Protein AF-A0A955SHE7-F1 (afdb_monomer)

Radius of gyration: 19.87 Å; Cα contacts (8 Å, |Δi|>4): 274; chains: 1; bounding box: 57×32×53 Å

Secondary structure (DSSP, 8-state):
-EEETTEE-TT-PPPTTS-----S---TT--EEE-----EEEEEP-GGGTTEEEEEETTEEEEEE-TT--S-TT--GGG-EE-GGG-EEEEE--SSSTT-EEEEEEEEPTT--STTPPP-EEEEEEETT-TTEEE--EE-S-TT-TTEE--TTT--------

Foldseek 3Di:
DKAKPNHDQPQDDDDPLDDRDDDDDDDPPIDIDDDDQFDWAWEADDDVLHQWTFIGGRPWTKAFFCVVNPDDPPADQQQKAWEPVQKDDQDDDCLPHPRFGKIKTFIDGRPQPDPPRDRDDITIIGTPPRVRGPGGIHHYPDSPDPRYDYDSVPPPPPPDDD

Mean predicted aligned error: 5.83 Å

Sequence (162 aa):
SLIINGEESPSGQAKSGSIHRLERTWRDGDRIRLQLAMKPRWVKGRQSQAGRVALMMGPRVFGVDRTGSELDPDLDLRLVTIDPESLEGPFEDNSLREGGVAFTVEAWKPGEFYPMAKKGLTLRFVEYPNPEVEMVYFKIPNPEDDGLVEDELAVVEKMTDL

Structure (mmCIF, N/CA/C/O backbone):
data_AF-A0A955SHE7-F1
#
_entry.id   AF-A0A955SHE7-F1
#
loop_
_atom_site.group_PDB
_atom_site.id
_atom_site.type_symbol
_atom_site.label_atom_id
_atom_site.label_alt_id
_atom_site.label_comp_id
_atom_site.label_asym_id
_atom_site.label_entity_id
_atom_site.label_seq_id
_atom_site.pdbx_PDB_ins_code
_atom_site.Cartn_x
_atom_site.Cartn_y
_atom_site.Cartn_z
_atom_site.occupancy
_atom_site.B_iso_or_equiv
_atom_site.auth_seq_id
_atom_site.auth_comp_id
_atom_site.auth_asym_id
_atom_site.auth_atom_id
_atom_site.pdbx_PDB_model_num
ATOM 1 N N . SER A 1 1 ? -10.355 8.591 15.458 1.00 83.50 1 SER A N 1
ATOM 2 C CA . SER A 1 1 ? -11.050 9.028 16.683 1.00 83.50 1 SER A CA 1
ATOM 3 C C . SER A 1 1 ? -12.364 8.274 16.828 1.00 83.50 1 SER A C 1
ATOM 5 O O . SER A 1 1 ? -12.865 7.714 15.852 1.00 83.50 1 SER A O 1
ATOM 7 N N . LEU A 1 2 ? -12.891 8.229 18.051 1.00 88.75 2 LEU A N 1
ATOM 8 C CA . LEU A 1 2 ? -14.176 7.627 18.398 1.00 88.75 2 LEU A CA 1
ATOM 9 C C . LEU A 1 2 ? -15.011 8.697 19.101 1.00 88.75 2 LEU A C 1
ATOM 11 O O . LEU A 1 2 ? -14.585 9.229 20.122 1.00 88.75 2 LEU A O 1
ATOM 15 N N . ILE A 1 3 ? -16.165 9.021 18.526 1.00 90.69 3 ILE A N 1
ATOM 16 C CA . ILE A 1 3 ? -17.048 10.095 18.986 1.00 90.69 3 ILE A CA 1
ATOM 17 C C . ILE A 1 3 ? -18.418 9.487 19.286 1.00 90.69 3 ILE A C 1
ATOM 19 O O . ILE A 1 3 ? -18.964 8.758 18.453 1.00 90.69 3 ILE A O 1
ATOM 23 N N . ILE A 1 4 ? -18.984 9.799 20.449 1.00 92.38 4 ILE A N 1
ATOM 24 C CA . ILE A 1 4 ? -20.299 9.338 20.898 1.00 92.38 4 ILE A CA 1
ATOM 25 C C . ILE A 1 4 ? -21.173 10.569 21.096 1.00 92.38 4 ILE A C 1
ATOM 27 O O . ILE A 1 4 ? -20.834 11.454 21.872 1.00 92.38 4 ILE A O 1
ATOM 31 N N . ASN A 1 5 ? -22.287 10.653 20.371 1.00 93.38 5 ASN A N 1
ATOM 32 C CA . ASN A 1 5 ? -23.233 11.774 20.463 1.00 93.38 5 ASN A CA 1
ATOM 33 C C . ASN A 1 5 ? -22.599 13.172 20.283 1.00 93.38 5 ASN A C 1
ATOM 35 O O . ASN A 1 5 ? -23.130 14.160 20.773 1.00 93.38 5 ASN A O 1
ATOM 39 N N . GLY A 1 6 ? -21.488 13.261 19.543 1.00 91.50 6 GLY A N 1
ATOM 40 C CA . GLY A 1 6 ? -20.767 14.515 19.288 1.00 91.50 6 GLY A CA 1
ATOM 41 C C . GLY A 1 6 ? -19.594 14.789 20.232 1.00 91.50 6 GLY A C 1
ATOM 42 O O . GLY A 1 6 ? -18.809 15.687 19.945 1.00 91.50 6 GLY A O 1
ATOM 43 N N . GLU A 1 7 ? -19.424 13.990 21.283 1.00 89.50 7 GLU A N 1
ATOM 44 C CA . GLU A 1 7 ? -18.339 14.124 22.257 1.00 89.50 7 GLU A CA 1
ATOM 45 C C . GLU A 1 7 ? -17.280 13.038 22.053 1.00 89.50 7 GLU A C 1
ATOM 47 O O . GLU A 1 7 ? -17.586 11.924 21.616 1.00 89.50 7 GLU A O 1
ATOM 52 N N . GLU A 1 8 ? -16.016 13.348 22.343 1.00 86.19 8 GLU A N 1
ATOM 53 C CA . GLU A 1 8 ? -14.965 12.330 22.324 1.00 86.19 8 GLU A CA 1
ATOM 54 C C . GLU A 1 8 ? -15.263 11.222 23.336 1.00 86.19 8 GLU A C 1
ATOM 56 O O . GLU A 1 8 ? -15.797 11.463 24.419 1.00 86.19 8 GLU A O 1
ATOM 61 N N . SER A 1 9 ? -14.931 9.982 22.971 1.00 80.88 9 SER A N 1
ATOM 62 C CA . SER A 1 9 ? -15.229 8.845 23.832 1.00 80.88 9 SER A CA 1
ATOM 63 C C . SER A 1 9 ? -14.517 8.954 25.186 1.00 80.88 9 SER A C 1
ATOM 65 O O . SER A 1 9 ? -13.288 9.045 25.218 1.00 80.88 9 SER A O 1
ATOM 67 N N . PRO A 1 10 ? -15.239 8.813 26.313 1.00 73.56 10 PRO A N 1
ATOM 68 C CA . PRO A 1 10 ? -14.632 8.828 27.644 1.00 73.56 10 PRO A CA 1
ATOM 69 C C . PRO A 1 10 ? -13.784 7.576 27.921 1.00 73.56 10 PRO A C 1
ATOM 71 O O . PRO A 1 10 ? -12.979 7.561 28.845 1.00 73.56 10 PRO A O 1
ATOM 74 N N . SER A 1 11 ? -13.926 6.526 27.105 1.00 74.44 11 SER A N 1
ATOM 75 C CA . SER A 1 11 ? -13.165 5.271 27.196 1.00 74.44 11 SER A CA 1
ATOM 76 C C . SER A 1 11 ? -11.700 5.379 26.733 1.00 74.44 11 SER A C 1
ATOM 78 O O . SER A 1 11 ? -11.046 4.354 26.568 1.00 74.44 11 SER A O 1
ATOM 80 N N . GLY A 1 12 ? -11.209 6.581 26.416 1.00 73.69 12 GLY A N 1
ATOM 81 C CA . GLY A 1 12 ? -9.869 6.796 25.868 1.00 73.69 12 GLY A CA 1
ATOM 82 C C . GLY A 1 12 ? -9.716 6.413 24.390 1.00 73.69 12 GLY A C 1
ATOM 83 O O . GLY A 1 12 ? -10.688 6.122 23.684 1.00 73.69 12 GLY A O 1
ATOM 84 N N . GLN A 1 13 ? -8.467 6.446 23.916 1.00 77.69 13 GLN A N 1
ATOM 85 C CA . GLN A 1 13 ? -8.099 6.178 22.526 1.00 77.69 13 GLN A CA 1
ATOM 86 C C . GLN A 1 13 ? -8.049 4.671 22.238 1.00 77.69 13 GLN A C 1
ATOM 88 O O . GLN A 1 13 ? -7.425 3.908 22.971 1.00 77.69 13 GLN A O 1
ATOM 93 N N . ALA A 1 14 ? -8.670 4.250 21.134 1.00 82.56 14 ALA A N 1
ATOM 94 C CA . ALA A 1 14 ? -8.625 2.862 20.685 1.00 82.56 14 ALA A CA 1
ATOM 95 C C . ALA A 1 14 ? -7.196 2.434 20.303 1.00 82.56 14 ALA A C 1
ATOM 97 O O . ALA A 1 14 ? -6.502 3.155 19.578 1.00 82.56 14 ALA A O 1
ATOM 98 N N . LYS A 1 15 ? -6.781 1.243 20.754 1.00 82.50 15 LYS A N 1
ATOM 99 C CA . LYS A 1 15 ? -5.506 0.610 20.380 1.00 82.50 15 LYS A CA 1
ATOM 100 C C . LYS A 1 15 ? -5.682 -0.194 19.085 1.00 82.50 15 LYS A C 1
ATOM 102 O O . LYS A 1 15 ? -6.631 -0.972 18.962 1.00 82.50 15 LYS A O 1
ATOM 107 N N . SER A 1 16 ? -4.762 -0.026 18.132 1.00 80.38 16 SER A N 1
ATOM 108 C CA . SER A 1 16 ? -4.735 -0.828 16.897 1.00 80.38 16 SER A CA 1
ATOM 109 C C . SER A 1 16 ? -4.601 -2.325 17.205 1.00 80.38 16 SER A C 1
ATOM 111 O O . SER A 1 16 ? -3.961 -2.692 18.189 1.00 80.38 16 SER A O 1
ATOM 113 N N . GLY A 1 17 ? -5.217 -3.181 16.387 1.00 80.81 17 GLY A N 1
ATOM 114 C CA . GLY A 1 17 ? -5.189 -4.639 16.570 1.00 80.81 17 GLY A CA 1
ATOM 115 C C . GLY A 1 17 ? -6.011 -5.164 17.755 1.00 80.81 17 GLY A C 1
ATOM 116 O O . GLY A 1 17 ? -5.880 -6.327 18.116 1.00 80.81 17 GLY A O 1
ATOM 117 N N . SER A 1 18 ? -6.858 -4.333 18.374 1.00 84.31 18 SER A N 1
ATOM 118 C CA . SER A 1 18 ? -7.666 -4.721 19.536 1.00 84.31 18 SER A CA 1
ATOM 119 C C . SER A 1 18 ? -9.153 -4.429 19.344 1.00 84.31 18 SER A C 1
ATOM 121 O O . SER A 1 18 ? -9.548 -3.601 18.521 1.00 84.31 18 SER A O 1
ATOM 123 N N . ILE A 1 19 ? -9.989 -5.098 20.140 1.00 86.81 19 ILE A N 1
ATOM 124 C CA . ILE A 1 19 ? -11.414 -4.779 20.236 1.00 86.81 19 ILE A CA 1
ATOM 125 C C . ILE A 1 19 ? -11.587 -3.673 21.276 1.00 86.81 19 ILE A C 1
ATOM 127 O O . ILE A 1 19 ? -11.406 -3.892 22.473 1.00 86.81 19 ILE A O 1
ATOM 131 N N . HIS A 1 20 ? -11.983 -2.487 20.819 1.00 87.31 20 HIS A N 1
ATOM 132 C CA . HIS A 1 20 ? -12.277 -1.366 21.706 1.00 87.31 20 HIS A CA 1
ATOM 133 C C . HIS A 1 20 ? -13.707 -1.466 22.252 1.00 87.31 20 HIS A C 1
ATOM 135 O O . HIS A 1 20 ? -14.677 -1.324 21.504 1.00 87.31 20 HIS A O 1
ATOM 141 N N . ARG A 1 21 ? -13.851 -1.716 23.558 1.00 88.81 21 ARG A N 1
ATOM 142 C CA . ARG A 1 21 ? -15.156 -1.910 24.207 1.00 88.81 21 ARG A CA 1
ATOM 143 C C . ARG A 1 21 ? -15.722 -0.592 24.737 1.00 88.81 21 ARG A C 1
ATOM 145 O O . ARG A 1 21 ? -15.039 0.162 25.422 1.00 88.81 21 ARG A O 1
ATOM 152 N N . LEU A 1 22 ? -17.005 -0.352 24.468 1.00 89.62 22 LEU A N 1
ATOM 153 C CA . LEU A 1 22 ? -17.777 0.748 25.049 1.00 89.62 22 LEU A CA 1
ATOM 154 C C . LEU A 1 22 ? -18.772 0.209 26.079 1.00 89.62 22 LEU A C 1
ATOM 156 O O . LEU A 1 22 ? -19.789 -0.381 25.715 1.00 89.62 22 LEU A O 1
ATOM 160 N N . GLU A 1 23 ? -18.491 0.428 27.362 1.00 89.44 23 GLU A N 1
ATOM 161 C CA . GLU A 1 23 ? -19.373 0.037 28.465 1.00 89.44 23 GLU A CA 1
ATOM 162 C C . GLU A 1 23 ? -20.219 1.232 28.916 1.00 89.44 23 GLU A C 1
ATOM 164 O O . GLU A 1 23 ? -19.752 2.126 29.616 1.00 89.44 23 GLU A O 1
ATOM 169 N N . ARG A 1 24 ? -21.476 1.273 28.464 1.00 89.88 24 ARG A N 1
ATOM 170 C CA . ARG A 1 24 ? -22.452 2.313 28.816 1.00 89.88 24 ARG A CA 1
ATOM 171 C C . ARG A 1 24 ? -23.880 1.815 28.623 1.00 89.88 24 ARG A C 1
ATOM 173 O O . ARG A 1 24 ? -24.114 0.846 27.904 1.00 89.88 24 ARG A O 1
ATOM 180 N N . THR A 1 25 ? -24.840 2.520 29.215 1.00 94.00 25 THR A N 1
ATOM 181 C CA . THR A 1 25 ? -26.265 2.313 28.928 1.00 94.00 25 THR A CA 1
ATOM 182 C C . THR A 1 25 ? -26.627 2.999 27.617 1.00 94.00 25 THR A C 1
ATOM 184 O O . THR A 1 25 ? -26.555 4.225 27.521 1.00 94.00 25 THR A O 1
ATOM 187 N N . TRP A 1 26 ? -27.029 2.209 26.626 1.00 94.56 26 TRP A N 1
ATOM 188 C CA . TRP A 1 26 ? -27.480 2.703 25.329 1.00 94.56 26 TRP A CA 1
ATOM 189 C C . TRP A 1 26 ? -28.922 3.195 25.398 1.00 94.56 26 TRP A C 1
ATOM 191 O O . TRP A 1 26 ? -29.766 2.596 26.067 1.00 94.56 26 TRP A O 1
ATOM 201 N N . ARG A 1 27 ? -29.196 4.297 24.706 1.00 96.38 27 ARG A N 1
ATOM 202 C CA . ARG A 1 27 ? -30.525 4.889 24.561 1.00 96.38 27 ARG A CA 1
ATOM 203 C C . ARG A 1 27 ? -30.880 5.005 23.089 1.00 96.38 27 ARG A C 1
ATOM 205 O O . ARG A 1 27 ? -29.999 5.069 22.232 1.00 96.38 27 ARG A O 1
ATOM 212 N N . ASP A 1 28 ? -32.179 5.056 22.816 1.00 97.25 28 ASP A N 1
ATOM 213 C CA . ASP A 1 28 ? -32.653 5.359 21.471 1.00 97.25 28 ASP A CA 1
ATOM 214 C C . ASP A 1 28 ? -32.070 6.699 20.990 1.00 97.25 28 ASP A C 1
ATOM 216 O O . ASP A 1 28 ? -31.955 7.656 21.760 1.00 97.25 28 ASP A O 1
ATOM 220 N N . GLY A 1 29 ? -31.640 6.733 19.731 1.00 96.12 29 GLY A N 1
ATOM 221 C CA . GLY A 1 29 ? -30.980 7.892 19.130 1.00 96.12 29 GLY A CA 1
ATOM 222 C C . GLY A 1 29 ? -29.480 8.054 19.416 1.00 96.12 29 GLY A C 1
ATOM 223 O O . GLY A 1 29 ? -28.873 8.946 18.819 1.00 96.12 29 GLY A O 1
ATOM 224 N N . ASP A 1 30 ? -28.855 7.212 20.251 1.00 95.62 30 ASP A N 1
ATOM 225 C CA . ASP A 1 30 ? -27.397 7.234 20.429 1.00 95.62 30 ASP A CA 1
ATOM 226 C C . ASP A 1 30 ? -26.665 6.987 19.093 1.00 95.62 30 ASP A C 1
ATOM 228 O O . ASP A 1 30 ? -27.016 6.095 18.317 1.00 95.62 30 ASP A O 1
ATOM 232 N N . ARG A 1 31 ? -25.605 7.760 18.826 1.00 95.19 31 ARG A N 1
ATOM 233 C CA . ARG A 1 31 ? -24.790 7.657 17.606 1.00 95.19 31 ARG A CA 1
ATOM 234 C C . ARG A 1 31 ? -23.312 7.527 17.923 1.00 95.19 31 ARG A C 1
ATOM 236 O O . ARG A 1 31 ? -22.758 8.299 18.701 1.00 95.19 31 ARG A O 1
ATOM 243 N N . ILE A 1 32 ? -22.664 6.607 17.216 1.00 92.88 32 ILE A N 1
ATOM 244 C CA . ILE A 1 32 ? -21.212 6.454 17.203 1.00 92.88 32 ILE A CA 1
ATOM 245 C C . ILE A 1 32 ? -20.686 6.953 15.861 1.00 92.88 32 ILE A C 1
ATOM 247 O O . ILE A 1 32 ? -21.194 6.571 14.806 1.00 92.88 32 ILE A O 1
ATOM 251 N N . ARG A 1 33 ? -19.637 7.772 15.892 1.00 92.38 33 ARG A N 1
ATOM 252 C CA . ARG A 1 33 ? -18.834 8.106 14.718 1.00 92.38 33 ARG A CA 1
ATOM 253 C C . ARG A 1 33 ? -17.414 7.595 14.919 1.00 92.38 33 ARG A C 1
ATOM 255 O O . ARG A 1 33 ? -16.729 7.977 15.866 1.00 92.38 33 ARG A O 1
ATOM 262 N N . LEU A 1 34 ? -16.985 6.749 13.990 1.00 90.69 34 LEU A N 1
ATOM 263 C CA . LEU A 1 34 ? -15.619 6.258 13.881 1.00 90.69 34 LEU A CA 1
ATOM 264 C C . LEU A 1 34 ? -14.902 7.028 12.780 1.00 90.69 34 LEU A C 1
ATOM 266 O O . LEU A 1 34 ? -15.413 7.151 11.669 1.00 90.69 34 LEU A O 1
ATOM 270 N N . GLN A 1 35 ? -13.707 7.517 13.082 1.00 88.00 35 GLN A N 1
ATOM 271 C CA . GLN A 1 35 ? -12.804 8.076 12.087 1.00 88.00 35 GLN A CA 1
ATOM 272 C C . GLN A 1 35 ? -11.512 7.268 12.097 1.00 88.00 35 GLN A C 1
ATOM 274 O O . GLN A 1 35 ? -10.715 7.358 13.035 1.00 88.00 35 GLN A O 1
ATOM 279 N N . LEU A 1 36 ? -11.330 6.464 11.055 1.00 88.25 36 LEU A N 1
ATOM 280 C CA . LEU A 1 36 ? -10.156 5.627 10.843 1.00 88.25 36 LEU A CA 1
ATOM 281 C C . LEU A 1 36 ? -9.301 6.273 9.753 1.00 88.25 36 LEU A C 1
ATOM 283 O O . LEU A 1 36 ? -9.788 6.529 8.652 1.00 88.25 36 LEU A O 1
ATOM 287 N N . ALA A 1 37 ? -8.044 6.582 10.068 1.00 87.38 37 ALA A N 1
ATOM 288 C CA . ALA A 1 37 ? -7.133 7.169 9.096 1.00 87.38 37 ALA A CA 1
ATOM 289 C C . ALA A 1 37 ? -6.682 6.091 8.100 1.00 87.38 37 ALA A C 1
ATOM 291 O O . ALA A 1 37 ? -5.871 5.234 8.436 1.00 87.38 37 ALA A O 1
ATOM 292 N N . MET A 1 38 ? -7.195 6.145 6.872 1.00 91.38 38 MET A N 1
ATOM 293 C CA . MET A 1 38 ? -6.837 5.212 5.800 1.00 91.38 38 MET A CA 1
ATOM 294 C C . MET A 1 38 ? -5.699 5.790 4.956 1.00 91.38 38 MET A C 1
ATOM 296 O O . MET A 1 38 ? -5.902 6.155 3.804 1.00 91.38 38 MET A O 1
ATOM 300 N N . LYS A 1 39 ? -4.512 5.940 5.549 1.00 94.31 39 LYS A N 1
ATOM 301 C CA . LYS A 1 39 ? -3.325 6.419 4.822 1.00 94.31 39 LYS A CA 1
ATOM 302 C C . LYS A 1 39 ? -2.699 5.285 3.994 1.00 94.31 39 LYS A C 1
ATOM 304 O O . LYS A 1 39 ? -2.795 4.127 4.421 1.00 94.31 39 LYS A O 1
ATOM 309 N N . PRO A 1 40 ? -2.067 5.588 2.845 1.00 97.44 40 PRO A N 1
ATOM 310 C CA . PRO A 1 40 ? -1.229 4.617 2.158 1.00 97.44 40 PRO A CA 1
ATOM 311 C C . PRO A 1 40 ? -0.046 4.224 3.052 1.00 97.44 40 PRO A C 1
ATOM 313 O O . PRO A 1 40 ? 0.503 5.063 3.767 1.00 97.44 40 PRO A O 1
ATOM 316 N N . ARG A 1 41 ? 0.315 2.941 3.043 1.00 96.94 41 ARG A N 1
ATOM 317 C CA . ARG A 1 41 ? 1.430 2.375 3.806 1.00 96.94 41 ARG A CA 1
ATOM 318 C C . ARG A 1 41 ? 2.053 1.196 3.069 1.00 96.94 41 ARG A C 1
ATOM 320 O O . ARG A 1 41 ? 1.340 0.429 2.419 1.00 96.94 41 ARG A O 1
ATOM 327 N N . TRP A 1 42 ? 3.364 1.050 3.214 1.00 97.94 42 TRP A N 1
ATOM 328 C CA . TRP A 1 42 ? 4.124 -0.090 2.714 1.00 97.94 42 TRP A CA 1
ATOM 329 C C . TRP A 1 42 ? 4.158 -1.187 3.772 1.00 97.94 42 TRP A C 1
ATOM 331 O O . TRP A 1 42 ? 4.753 -1.009 4.832 1.00 97.94 42 TRP A O 1
ATOM 341 N N . VAL A 1 43 ? 3.502 -2.310 3.497 1.00 97.06 43 VAL A N 1
ATOM 342 C CA . VAL A 1 43 ? 3.418 -3.450 4.416 1.00 97.06 43 VAL A CA 1
ATOM 343 C C . VAL A 1 43 ? 4.476 -4.482 4.049 1.00 97.06 43 VAL A C 1
ATOM 345 O O . VAL A 1 43 ? 4.542 -4.918 2.896 1.00 97.06 43 VAL A O 1
ATOM 348 N N . LYS A 1 44 ? 5.293 -4.889 5.023 1.00 96.75 44 LYS A N 1
ATOM 349 C CA . LYS A 1 44 ? 6.347 -5.891 4.839 1.00 96.75 44 LYS A CA 1
ATOM 350 C C . LYS A 1 44 ? 5.760 -7.248 4.453 1.00 96.75 44 LYS A C 1
ATOM 352 O O . LYS A 1 44 ? 4.855 -7.778 5.095 1.00 96.75 44 LYS A O 1
ATOM 357 N N . GLY A 1 45 ? 6.322 -7.838 3.405 1.00 95.12 45 GLY A N 1
ATOM 358 C CA . GLY A 1 45 ? 6.056 -9.208 3.002 1.00 95.12 45 GLY A CA 1
ATOM 359 C C . GLY A 1 45 ? 6.679 -10.205 3.977 1.00 95.12 45 GLY A C 1
ATOM 360 O O . GLY A 1 45 ? 7.748 -9.981 4.544 1.00 95.12 45 GLY A O 1
ATOM 361 N N . ARG A 1 46 ? 6.008 -11.344 4.162 1.00 90.38 46 ARG A N 1
ATOM 362 C CA . ARG A 1 46 ? 6.431 -12.407 5.083 1.00 90.38 46 ARG A CA 1
ATOM 363 C C . ARG A 1 46 ? 6.706 -13.710 4.348 1.00 90.38 46 ARG A C 1
ATOM 365 O O . ARG A 1 46 ? 6.210 -13.929 3.246 1.00 90.38 46 ARG A O 1
ATOM 372 N N . GLN A 1 47 ? 7.457 -14.601 4.997 1.00 91.38 47 GLN A N 1
ATOM 373 C CA . GLN A 1 47 ? 7.786 -15.939 4.489 1.00 91.38 47 GLN A CA 1
ATOM 374 C C . GLN A 1 47 ? 8.334 -15.882 3.052 1.00 91.38 47 GLN A C 1
ATOM 376 O O . GLN A 1 47 ? 9.394 -15.305 2.830 1.00 91.38 47 GLN A O 1
ATOM 381 N N . SER A 1 48 ? 7.607 -16.417 2.066 1.00 92.94 48 SER A N 1
ATOM 382 C CA . SER A 1 48 ? 8.004 -16.395 0.653 1.00 92.94 48 SER A CA 1
ATOM 383 C C . SER A 1 48 ? 8.091 -14.987 0.047 1.00 92.94 48 SER A C 1
ATOM 385 O O . SER A 1 48 ? 8.632 -14.839 -1.045 1.00 92.94 48 SER A O 1
ATOM 387 N N . GLN A 1 49 ? 7.571 -13.964 0.734 1.00 95.06 49 GLN A N 1
ATOM 388 C CA . GLN A 1 49 ? 7.657 -12.550 0.358 1.00 95.06 49 GLN A CA 1
ATOM 389 C C . GLN A 1 49 ? 8.615 -11.745 1.251 1.00 95.06 49 GLN A C 1
ATOM 391 O O . GLN A 1 49 ? 8.597 -10.517 1.204 1.00 95.06 49 GLN A O 1
ATOM 396 N N . ALA A 1 50 ? 9.444 -12.398 2.074 1.00 93.00 50 ALA A N 1
ATOM 397 C CA . ALA A 1 50 ? 10.445 -11.698 2.878 1.00 93.00 50 ALA A CA 1
ATOM 398 C C . ALA A 1 50 ? 11.362 -10.829 1.992 1.00 93.00 50 ALA A C 1
ATOM 400 O O . ALA A 1 50 ? 11.788 -11.249 0.914 1.00 93.00 50 ALA A O 1
ATOM 401 N N . GLY A 1 51 ? 11.644 -9.604 2.445 1.00 93.38 51 GLY A N 1
ATOM 402 C CA . GLY A 1 51 ? 12.417 -8.613 1.686 1.00 93.38 51 GLY A CA 1
ATOM 403 C C . GLY A 1 51 ? 11.627 -7.863 0.603 1.00 93.38 51 GLY A C 1
ATOM 404 O O . GLY A 1 51 ? 12.219 -7.145 -0.204 1.00 93.38 51 GLY A O 1
ATOM 405 N N . ARG A 1 52 ? 10.301 -8.039 0.555 1.00 97.44 52 ARG A N 1
ATOM 406 C CA . ARG A 1 52 ? 9.389 -7.323 -0.345 1.00 97.44 52 ARG A CA 1
ATOM 407 C C . ARG A 1 52 ? 8.349 -6.539 0.441 1.00 97.44 52 ARG A C 1
ATOM 409 O O . ARG A 1 52 ? 8.155 -6.791 1.626 1.00 97.44 52 ARG A O 1
ATOM 416 N N . VAL A 1 53 ? 7.640 -5.641 -0.232 1.00 98.00 53 VAL A N 1
ATOM 417 C CA . VAL A 1 53 ? 6.530 -4.870 0.345 1.00 98.00 53 VAL A CA 1
ATOM 418 C C . VAL A 1 53 ? 5.316 -4.855 -0.573 1.00 98.00 53 VAL A C 1
ATOM 420 O O . VAL A 1 53 ? 5.460 -4.978 -1.789 1.00 98.00 53 VAL A O 1
ATOM 423 N N . ALA A 1 54 ? 4.137 -4.683 0.017 1.00 98.12 54 ALA A N 1
ATOM 424 C CA . ALA A 1 54 ? 2.886 -4.401 -0.681 1.00 98.12 54 ALA A CA 1
ATOM 425 C C . ALA A 1 54 ? 2.361 -3.014 -0.289 1.00 98.12 54 ALA A C 1
ATOM 427 O O . ALA A 1 54 ? 2.494 -2.599 0.864 1.00 98.12 54 ALA A O 1
ATOM 428 N N . LEU A 1 55 ? 1.738 -2.307 -1.233 1.00 98.50 55 LEU A N 1
ATOM 429 C CA . LEU A 1 55 ? 1.056 -1.046 -0.949 1.00 98.50 55 LEU A CA 1
ATOM 430 C C . LEU A 1 55 ? -0.352 -1.325 -0.419 1.00 98.50 55 LEU A C 1
ATOM 432 O O . LEU A 1 55 ? -1.121 -2.064 -1.040 1.00 98.50 55 LEU A O 1
ATOM 436 N N . MET A 1 56 ? -0.713 -0.695 0.697 1.00 97.81 56 MET A N 1
ATOM 437 C CA . MET A 1 56 ? -2.061 -0.767 1.257 1.00 97.81 56 MET A CA 1
ATOM 438 C C . MET A 1 56 ? -2.597 0.601 1.668 1.00 97.81 56 MET A C 1
ATOM 440 O O . MET A 1 56 ? -1.865 1.420 2.210 1.00 97.81 56 MET A O 1
ATOM 444 N N . MET A 1 57 ? -3.903 0.823 1.512 1.00 96.38 57 MET A N 1
ATOM 445 C CA . MET A 1 57 ? -4.615 1.999 2.026 1.00 96.38 57 MET A CA 1
ATOM 446 C C . MET A 1 57 ? -5.861 1.540 2.784 1.00 96.38 57 MET A C 1
ATOM 448 O O . MET A 1 57 ? -6.831 1.059 2.197 1.00 96.38 57 MET A O 1
ATOM 452 N N . GLY A 1 58 ? -5.827 1.634 4.116 1.00 92.38 58 GLY A N 1
ATOM 453 C CA . GLY A 1 58 ? -6.803 0.924 4.946 1.00 92.38 58 GLY A CA 1
ATOM 454 C C . GLY A 1 58 ? -6.730 -0.594 4.702 1.00 92.38 58 GLY A C 1
ATOM 455 O O . GLY A 1 58 ? -5.618 -1.126 4.730 1.00 92.38 58 GLY A O 1
ATOM 456 N N . PRO A 1 59 ? -7.855 -1.289 4.445 1.00 92.19 59 PRO A N 1
ATOM 457 C CA . PRO A 1 59 ? -7.871 -2.721 4.128 1.00 92.19 59 PRO A CA 1
ATOM 458 C C . PRO A 1 59 ? -7.608 -3.027 2.644 1.00 92.19 59 PRO A C 1
ATOM 460 O O . PRO A 1 59 ? -7.600 -4.188 2.245 1.00 92.19 59 PRO A O 1
ATOM 463 N N . ARG A 1 60 ? -7.457 -2.000 1.803 1.00 95.44 60 ARG A N 1
ATOM 464 C CA . ARG A 1 60 ? -7.307 -2.169 0.357 1.00 95.44 60 ARG A CA 1
ATOM 465 C C . ARG A 1 60 ? -5.852 -2.452 0.023 1.00 95.44 60 ARG A C 1
ATOM 467 O O . ARG A 1 60 ? -4.980 -1.702 0.455 1.00 95.44 60 ARG A O 1
ATOM 474 N N . VAL A 1 61 ? -5.627 -3.500 -0.759 1.00 97.50 61 VAL A N 1
ATOM 475 C CA . VAL A 1 61 ? -4.324 -3.875 -1.319 1.00 97.50 61 VAL A CA 1
ATOM 476 C C . VAL A 1 61 ? -4.231 -3.335 -2.738 1.00 97.50 61 VAL A C 1
ATOM 478 O O . VAL A 1 61 ? -5.234 -3.303 -3.451 1.00 97.50 61 VAL A O 1
ATOM 481 N N . PHE A 1 62 ? -3.037 -2.917 -3.144 1.00 98.50 62 PHE A N 1
ATOM 482 C CA . PHE A 1 62 ? -2.775 -2.444 -4.495 1.00 98.50 62 PHE A CA 1
ATOM 483 C C . PHE A 1 62 ? -1.712 -3.302 -5.168 1.00 98.50 62 PHE A C 1
ATOM 485 O O . PHE A 1 62 ? -0.803 -3.811 -4.511 1.00 98.50 62 PHE A O 1
ATOM 492 N N . GLY A 1 63 ? -1.816 -3.436 -6.485 1.00 98.25 63 GLY A N 1
ATOM 493 C CA . GLY A 1 63 ? -0.829 -4.126 -7.303 1.00 98.25 63 GLY A CA 1
ATOM 494 C C . GLY A 1 63 ? -0.649 -3.451 -8.653 1.00 98.25 63 GLY A C 1
ATOM 495 O O . GLY A 1 63 ? -1.411 -2.559 -9.018 1.00 98.25 63 GLY A O 1
ATOM 496 N N . VAL A 1 64 ? 0.397 -3.849 -9.365 1.00 98.00 64 VAL A 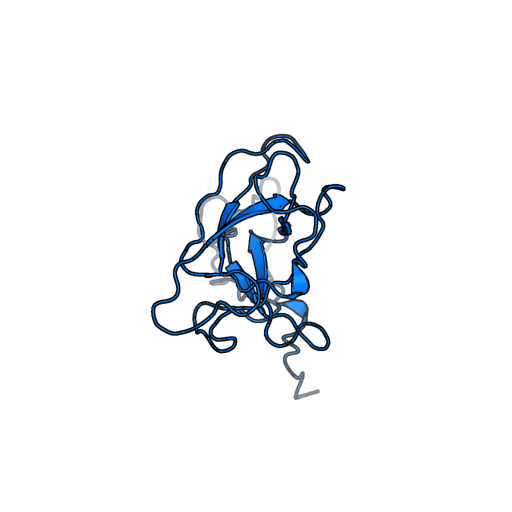N 1
ATOM 497 C CA . VAL A 1 64 ? 0.765 -3.255 -10.646 1.00 98.00 64 VAL A CA 1
ATOM 498 C C . VAL A 1 64 ? -0.092 -3.825 -11.762 1.00 98.00 64 VAL A C 1
ATOM 500 O O . VAL A 1 64 ? -0.158 -5.040 -11.939 1.00 98.00 64 VAL A O 1
ATOM 503 N N . ASP A 1 65 ? -0.696 -2.905 -12.503 1.00 92.50 65 ASP A N 1
ATOM 504 C CA . ASP A 1 65 ? -1.397 -3.110 -13.767 1.00 92.50 65 ASP A CA 1
ATOM 505 C C . ASP A 1 65 ? -0.550 -2.475 -14.881 1.00 92.50 65 ASP A C 1
ATOM 507 O O . ASP A 1 65 ? -0.111 -1.323 -14.760 1.00 92.50 65 ASP A O 1
ATOM 511 N N . ARG A 1 66 ? -0.288 -3.229 -15.954 1.00 92.94 66 ARG A N 1
ATOM 512 C CA . ARG A 1 66 ? 0.486 -2.759 -17.115 1.00 92.94 66 ARG A CA 1
ATOM 513 C C . ARG A 1 66 ? -0.364 -2.207 -18.248 1.00 92.94 66 ARG A C 1
ATOM 515 O O . ARG A 1 66 ? 0.202 -1.718 -19.229 1.00 92.94 66 ARG A O 1
ATOM 522 N N . THR A 1 67 ? -1.685 -2.261 -18.143 1.00 87.81 67 THR A N 1
ATOM 523 C CA . THR A 1 67 ? -2.612 -1.765 -19.160 1.00 87.81 67 THR A CA 1
ATOM 524 C C . THR A 1 67 ? -2.320 -0.300 -19.461 1.00 87.81 67 THR A C 1
ATOM 526 O O . THR A 1 67 ? -2.404 0.569 -18.594 1.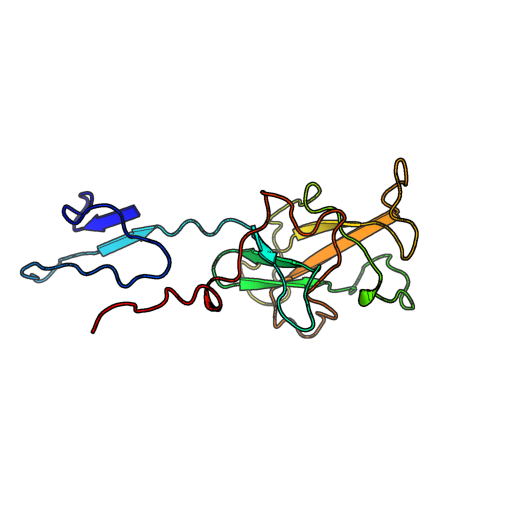00 87.81 67 THR A O 1
ATOM 529 N N . GLY A 1 68 ? -1.940 -0.024 -20.710 1.00 83.62 68 GLY A N 1
ATOM 530 C CA . GLY A 1 68 ? -1.578 1.322 -21.164 1.00 83.62 68 GLY A CA 1
ATOM 531 C C . GLY A 1 68 ? -0.248 1.86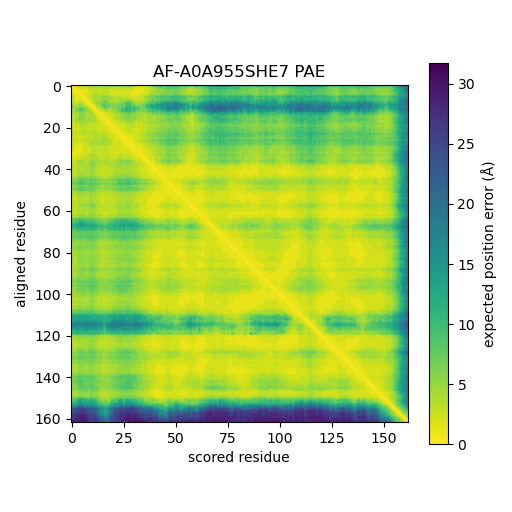0 -20.621 1.00 8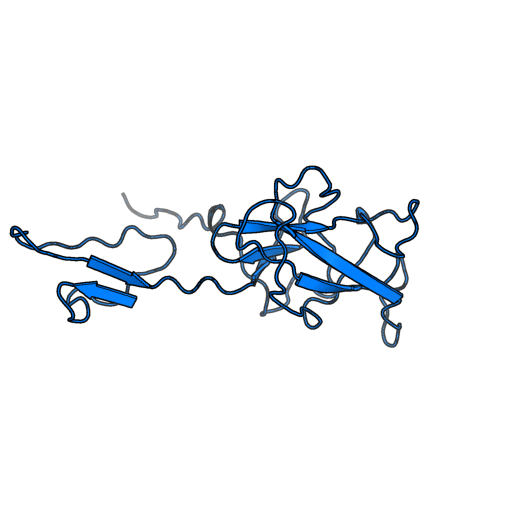3.62 68 GLY A C 1
ATOM 532 O O . GLY A 1 68 ? 0.033 3.040 -20.809 1.00 83.62 68 GLY A O 1
ATOM 533 N N . SER A 1 69 ? 0.565 1.034 -19.957 1.00 87.94 69 SER A N 1
ATOM 534 C CA . SER A 1 69 ? 1.911 1.410 -19.515 1.00 87.94 69 SER A CA 1
ATOM 535 C C . SER A 1 69 ? 2.937 1.302 -20.650 1.00 87.94 69 SER A C 1
ATOM 537 O O . SER A 1 69 ? 2.777 0.513 -21.578 1.00 87.94 69 SER A O 1
ATOM 539 N N . GLU A 1 70 ? 4.029 2.061 -20.543 1.00 90.06 70 GLU A N 1
ATOM 540 C CA . GLU A 1 70 ? 5.204 1.945 -21.425 1.00 90.06 70 GLU A CA 1
ATOM 541 C C . GLU A 1 70 ? 6.200 0.870 -20.943 1.00 90.06 70 GLU A C 1
ATOM 543 O O . GLU A 1 70 ? 7.339 0.808 -21.408 1.00 90.06 70 GLU A O 1
ATOM 548 N N . LEU A 1 71 ? 5.808 0.044 -19.966 1.00 93.12 71 LEU A N 1
ATOM 549 C CA . LEU A 1 71 ? 6.667 -1.017 -19.455 1.00 93.12 71 LEU A CA 1
ATOM 550 C C . LEU A 1 71 ? 6.871 -2.084 -20.533 1.00 93.12 71 LEU A C 1
ATOM 552 O O . LE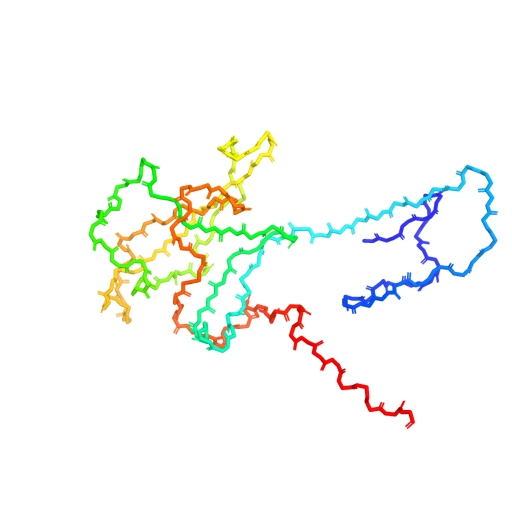U A 1 71 ? 5.933 -2.483 -21.217 1.00 93.12 71 LEU A O 1
ATOM 556 N N . ASP A 1 72 ? 8.105 -2.576 -20.634 1.00 93.12 72 ASP A N 1
ATOM 557 C CA . ASP A 1 72 ? 8.428 -3.730 -21.470 1.00 93.12 72 ASP A CA 1
ATOM 558 C C . ASP A 1 72 ? 7.535 -4.927 -21.070 1.00 93.12 72 ASP A C 1
ATOM 560 O O . ASP A 1 72 ? 7.542 -5.307 -19.890 1.00 93.12 72 ASP A O 1
ATOM 564 N N . PRO A 1 73 ? 6.759 -5.518 -22.001 1.00 91.50 73 PRO A N 1
ATOM 565 C CA . PRO A 1 73 ? 5.917 -6.679 -21.716 1.00 91.50 73 PRO A CA 1
ATOM 566 C C . PRO A 1 73 ? 6.696 -7.877 -21.159 1.00 91.50 73 PRO A C 1
ATOM 568 O O . PRO A 1 73 ? 6.167 -8.616 -20.329 1.00 91.50 73 PRO A O 1
ATOM 571 N N . ASP A 1 74 ? 7.961 -8.037 -21.560 1.00 93.75 74 ASP A N 1
ATOM 572 C CA . ASP A 1 74 ? 8.820 -9.149 -21.138 1.00 93.75 74 ASP A CA 1
ATOM 573 C C . ASP A 1 74 ? 9.553 -8.870 -19.813 1.00 93.75 74 ASP A C 1
ATOM 575 O O . ASP A 1 74 ? 10.274 -9.727 -19.289 1.00 93.75 74 ASP A O 1
ATOM 579 N N . LEU A 1 75 ? 9.376 -7.680 -19.225 1.00 95.50 75 LEU A N 1
ATOM 580 C CA . LEU A 1 75 ? 9.967 -7.346 -17.934 1.00 95.50 75 LEU A CA 1
ATOM 581 C C . LEU A 1 75 ? 9.443 -8.304 -16.852 1.00 95.50 75 LEU A C 1
ATOM 583 O O . LEU A 1 75 ? 8.244 -8.412 -16.604 1.00 95.50 75 LEU A O 1
ATOM 587 N N . ASP A 1 76 ? 10.339 -8.954 -16.119 1.00 95.94 76 ASP A N 1
ATOM 588 C CA . ASP A 1 76 ? 9.946 -9.742 -14.952 1.00 95.94 76 ASP A CA 1
ATOM 589 C C . ASP A 1 76 ? 9.741 -8.815 -13.740 1.00 95.94 76 ASP A C 1
ATOM 591 O O . ASP A 1 76 ? 10.705 -8.425 -13.068 1.00 95.94 76 ASP A O 1
ATOM 595 N N . LEU A 1 77 ? 8.480 -8.475 -13.433 1.00 96.56 77 LEU A N 1
ATOM 596 C CA . LEU A 1 77 ? 8.114 -7.618 -12.292 1.00 96.56 77 LEU A CA 1
ATOM 597 C C . LEU A 1 77 ? 8.673 -8.132 -10.961 1.00 96.56 77 LEU A C 1
ATOM 599 O O . LEU A 1 77 ? 8.943 -7.349 -10.050 1.00 96.56 77 LEU A O 1
ATOM 603 N N . ARG A 1 78 ? 8.931 -9.440 -10.836 1.00 95.38 78 ARG A N 1
ATOM 604 C CA . ARG A 1 78 ? 9.465 -10.023 -9.598 1.00 95.38 78 ARG A CA 1
ATOM 605 C C . ARG A 1 78 ? 10.895 -9.590 -9.324 1.00 95.38 78 ARG A C 1
ATOM 607 O O . ARG A 1 78 ? 11.350 -9.720 -8.180 1.00 95.38 78 ARG A O 1
ATOM 614 N N . LEU A 1 79 ? 11.618 -9.147 -10.348 1.00 95.75 79 LEU A N 1
ATOM 615 C CA . LEU A 1 79 ? 12.999 -8.695 -10.251 1.00 95.75 79 LEU A CA 1
ATOM 616 C C . LEU A 1 79 ? 13.118 -7.175 -10.096 1.00 95.75 79 LEU A C 1
ATOM 618 O O . LEU A 1 79 ? 14.209 -6.715 -9.764 1.00 95.75 79 LEU A O 1
ATOM 622 N N . VAL A 1 80 ? 12.022 -6.436 -10.281 1.00 96.81 80 VAL A N 1
ATOM 623 C CA . VAL A 1 80 ? 11.955 -4.981 -10.112 1.00 96.81 80 VAL A CA 1
ATOM 624 C C . VAL A 1 80 ? 12.080 -4.603 -8.635 1.00 96.81 80 VAL A C 1
ATOM 626 O O . VAL A 1 80 ? 11.495 -5.246 -7.756 1.00 96.81 80 VAL A O 1
ATOM 629 N N . THR A 1 81 ? 12.843 -3.540 -8.387 1.00 97.44 81 THR A N 1
ATOM 630 C CA . THR A 1 81 ? 12.999 -2.910 -7.073 1.00 97.44 81 THR A CA 1
ATOM 631 C C . THR A 1 81 ? 12.338 -1.539 -7.122 1.00 97.44 81 THR A C 1
ATOM 633 O O . THR A 1 81 ? 12.716 -0.725 -7.961 1.00 97.44 81 THR A O 1
ATOM 636 N N . ILE A 1 82 ? 11.356 -1.280 -6.260 1.00 97.25 82 ILE A N 1
ATOM 637 C CA . ILE A 1 82 ? 10.663 0.017 -6.194 1.00 97.25 82 ILE A CA 1
ATOM 638 C C . ILE A 1 82 ? 11.388 0.976 -5.254 1.00 97.25 82 ILE A C 1
ATOM 640 O O . ILE A 1 82 ? 12.082 0.524 -4.345 1.00 97.25 82 ILE A O 1
ATOM 644 N N . ASP A 1 83 ? 11.191 2.279 -5.442 1.00 95.88 83 ASP A N 1
ATOM 645 C CA . ASP A 1 83 ? 11.541 3.298 -4.456 1.00 95.88 83 ASP A CA 1
ATOM 646 C C . ASP A 1 83 ? 10.307 3.698 -3.626 1.00 95.88 83 ASP A C 1
ATOM 648 O O . ASP A 1 83 ? 9.461 4.447 -4.123 1.00 95.88 83 ASP A O 1
ATOM 652 N N . PRO A 1 84 ? 10.190 3.246 -2.364 1.00 95.38 84 PRO A N 1
ATOM 653 C CA . PRO A 1 84 ? 9.054 3.566 -1.504 1.00 95.38 84 PRO A CA 1
ATOM 654 C C . PRO A 1 84 ? 8.819 5.065 -1.287 1.00 95.38 84 PRO A C 1
ATOM 656 O O . PRO A 1 84 ? 7.672 5.459 -1.065 1.00 95.38 84 PRO A O 1
ATOM 659 N N . GLU A 1 85 ? 9.875 5.885 -1.345 1.00 94.88 85 GLU A N 1
ATOM 660 C CA . GLU A 1 85 ? 9.804 7.334 -1.114 1.00 94.88 85 GLU A CA 1
ATOM 661 C C . GLU A 1 85 ? 9.202 8.094 -2.301 1.00 94.88 85 GLU A C 1
ATOM 663 O O . GLU A 1 85 ? 8.700 9.204 -2.142 1.00 94.88 85 GLU A O 1
ATOM 668 N N . SER A 1 86 ? 9.205 7.482 -3.487 1.00 96.81 86 SER A N 1
ATOM 669 C CA . SER A 1 86 ? 8.661 8.060 -4.723 1.00 96.81 86 SER A CA 1
ATOM 670 C C . SER A 1 86 ? 7.150 7.863 -4.898 1.00 96.81 86 SER A C 1
ATOM 672 O O . SER A 1 86 ? 6.620 8.073 -5.987 1.00 96.81 86 SER A O 1
ATOM 674 N N . LEU A 1 87 ? 6.452 7.405 -3.855 1.00 98.06 87 LEU A N 1
ATOM 675 C CA . LEU A 1 87 ? 5.016 7.161 -3.904 1.00 98.06 87 LEU A CA 1
ATOM 676 C C . LEU A 1 87 ? 4.244 8.468 -4.132 1.00 98.06 87 LEU A C 1
ATOM 678 O O . LEU A 1 87 ? 4.227 9.350 -3.273 1.00 98.06 87 LEU A O 1
ATOM 682 N N . GLU A 1 88 ? 3.515 8.537 -5.241 1.00 98.19 88 GLU A N 1
ATOM 683 C CA . GLU A 1 88 ? 2.610 9.639 -5.560 1.00 98.19 88 GLU A CA 1
ATOM 684 C C . GLU A 1 88 ? 1.152 9.169 -5.650 1.00 98.19 88 GLU A C 1
ATOM 686 O O . GLU A 1 88 ? 0.857 8.030 -6.027 1.00 98.19 88 GLU A O 1
ATOM 691 N N . GLY A 1 89 ? 0.229 10.069 -5.302 1.00 96.94 89 GLY A N 1
ATOM 692 C CA . GLY A 1 89 ? -1.212 9.828 -5.261 1.00 96.94 89 GLY A CA 1
ATOM 693 C C . GLY A 1 89 ? -1.824 10.093 -3.875 1.00 96.94 89 GLY A C 1
ATOM 694 O O . GLY A 1 89 ? -1.181 10.695 -3.010 1.00 96.94 89 GLY A O 1
ATOM 695 N N . PRO A 1 90 ? -3.073 9.652 -3.633 1.00 96.94 90 PRO A N 1
ATOM 696 C CA . PRO A 1 90 ? -3.918 8.889 -4.553 1.00 96.94 90 PRO A CA 1
ATOM 697 C C . PRO A 1 90 ? -4.403 9.721 -5.750 1.00 96.94 90 PRO A C 1
ATOM 699 O O . PRO A 1 90 ? -4.819 10.867 -5.586 1.00 96.94 90 PRO A O 1
ATOM 702 N N . PHE A 1 91 ? -4.406 9.116 -6.935 1.00 97.31 91 PHE A N 1
ATOM 703 C CA . PHE A 1 91 ? -5.046 9.636 -8.147 1.00 97.31 91 PHE A CA 1
ATOM 704 C C . PHE A 1 91 ? -6.397 8.954 -8.356 1.00 97.31 91 PHE A C 1
ATOM 706 O O . PHE A 1 91 ? -6.559 7.802 -7.960 1.00 97.31 91 PHE A O 1
ATOM 713 N N . GLU A 1 92 ? -7.362 9.635 -8.972 1.00 97.19 92 GLU A N 1
ATOM 714 C CA . GLU A 1 92 ? -8.646 9.013 -9.315 1.00 97.19 92 GLU A CA 1
ATOM 715 C C . GLU A 1 92 ? -8.440 7.843 -10.286 1.00 97.19 92 GLU A C 1
ATOM 717 O O . GLU A 1 92 ? -7.742 7.977 -11.291 1.00 97.19 92 GLU A O 1
ATOM 722 N N . ASP A 1 93 ? -9.053 6.697 -9.984 1.00 95.38 93 ASP A N 1
ATOM 723 C CA . ASP A 1 93 ? -9.015 5.518 -10.843 1.00 95.38 93 ASP A CA 1
ATOM 724 C C . ASP A 1 93 ? -10.277 4.671 -10.675 1.00 95.38 93 ASP A C 1
ATOM 726 O O . ASP A 1 93 ? -10.451 3.976 -9.679 1.00 95.38 93 ASP A O 1
ATOM 730 N N . ASN A 1 94 ? -11.161 4.700 -11.669 1.00 94.75 94 ASN A N 1
ATOM 731 C CA . ASN A 1 94 ? -12.430 3.969 -11.619 1.00 94.75 94 ASN A CA 1
ATOM 732 C C . ASN A 1 94 ? -12.366 2.603 -12.328 1.00 94.75 94 ASN A C 1
ATOM 734 O O . ASN A 1 94 ? -13.405 2.053 -12.688 1.00 94.75 94 ASN A O 1
ATOM 738 N N . SER A 1 95 ? -11.162 2.057 -12.552 1.00 91.38 95 SER A N 1
ATOM 739 C CA . SER A 1 95 ? -10.967 0.816 -13.320 1.00 91.38 95 SER A CA 1
ATOM 740 C C . SER A 1 95 ? -11.590 -0.413 -12.648 1.00 91.38 95 SER A C 1
ATOM 742 O O . SER A 1 95 ? -12.080 -1.308 -13.332 1.00 91.38 95 SER A O 1
ATOM 744 N N . LEU A 1 96 ? -11.614 -0.438 -11.310 1.00 94.00 96 LEU A N 1
ATOM 745 C CA . LEU A 1 96 ? -12.244 -1.501 -10.521 1.00 94.00 96 LEU A CA 1
ATOM 746 C C . LEU A 1 96 ? -13.663 -1.136 -10.060 1.00 94.00 96 LEU A C 1
ATOM 748 O O . LEU A 1 96 ? -14.561 -1.976 -10.074 1.00 94.00 96 LEU A O 1
ATOM 752 N N . ARG A 1 97 ? -13.855 0.096 -9.576 1.00 93.94 97 ARG A N 1
ATOM 753 C CA . ARG A 1 97 ? -15.119 0.595 -9.012 1.00 93.94 97 ARG A CA 1
ATOM 754 C C . ARG A 1 97 ? -15.158 2.120 -9.023 1.00 93.94 97 ARG A C 1
ATOM 756 O O . ARG A 1 97 ? -14.114 2.762 -9.012 1.00 93.94 97 ARG A O 1
ATOM 763 N N . GLU A 1 98 ? -16.357 2.684 -8.936 1.00 95.94 98 GLU A N 1
ATOM 764 C CA . GLU A 1 98 ? -16.551 4.127 -8.763 1.00 95.94 98 GLU A CA 1
ATOM 765 C C . GLU A 1 98 ? -15.891 4.642 -7.470 1.00 95.94 98 GLU A C 1
ATOM 767 O O . GLU A 1 98 ? -15.935 3.991 -6.414 1.00 95.94 98 GLU A O 1
ATOM 772 N N . GLY A 1 99 ? -15.253 5.812 -7.562 1.00 94.06 99 GLY A N 1
ATOM 773 C CA . GLY A 1 99 ? -14.486 6.412 -6.472 1.00 94.06 99 GLY A CA 1
ATOM 774 C C . GLY A 1 99 ? -13.266 5.572 -6.090 1.00 94.06 99 GLY A C 1
ATOM 775 O O . GLY A 1 99 ? -12.898 5.495 -4.907 1.00 94.06 99 GLY A O 1
ATOM 776 N N . GLY A 1 100 ? -12.711 4.839 -7.052 1.00 95.50 100 GLY A N 1
ATOM 777 C CA . GLY A 1 100 ? -11.465 4.117 -6.870 1.00 95.50 100 GLY A CA 1
ATOM 778 C C . GLY A 1 100 ? -10.257 5.047 -6.965 1.00 95.50 100 GLY A C 1
ATOM 779 O O . GLY A 1 100 ? -10.376 6.217 -7.341 1.00 95.50 100 GLY A O 1
ATOM 780 N N . VAL A 1 101 ? -9.091 4.542 -6.560 1.00 97.19 101 VAL A N 1
ATOM 781 C CA . VAL A 1 101 ? -7.839 5.304 -6.673 1.00 97.19 101 VAL A CA 1
ATOM 782 C C . VAL A 1 101 ? -6.666 4.444 -7.121 1.00 97.19 101 VAL A C 1
ATOM 784 O O . VAL A 1 101 ? -6.660 3.235 -6.896 1.00 97.19 101 VAL A O 1
ATOM 787 N N . ALA A 1 102 ? -5.659 5.096 -7.693 1.00 97.56 102 ALA A N 1
ATOM 788 C CA . ALA A 1 102 ? -4.377 4.519 -8.067 1.00 97.56 102 ALA A CA 1
ATOM 789 C C . ALA A 1 102 ? -3.209 5.335 -7.493 1.00 97.56 102 ALA A C 1
ATOM 791 O O . ALA A 1 102 ? -3.378 6.467 -7.036 1.00 97.56 102 ALA A O 1
ATOM 792 N N . PHE A 1 103 ? -2.017 4.751 -7.536 1.00 98.38 103 PHE A N 1
ATOM 793 C CA . PHE A 1 103 ? -0.760 5.381 -7.139 1.00 98.38 103 PHE A CA 1
ATOM 794 C C . PHE A 1 103 ? 0.303 5.158 -8.209 1.00 98.38 103 PHE A C 1
ATOM 796 O O . PHE A 1 103 ? 0.221 4.197 -8.979 1.00 98.38 103 PHE A O 1
ATOM 803 N N . THR A 1 104 ? 1.325 6.006 -8.232 1.00 97.88 104 THR A N 1
ATOM 804 C CA . THR A 1 104 ? 2.531 5.784 -9.037 1.00 97.88 104 THR A CA 1
ATOM 805 C C . THR A 1 104 ? 3.753 5.695 -8.146 1.00 97.88 104 THR A C 1
ATOM 807 O O . THR A 1 104 ? 3.821 6.344 -7.105 1.00 97.88 104 THR A O 1
ATOM 810 N N . VAL A 1 105 ? 4.704 4.851 -8.539 1.00 98.00 105 VAL A N 1
ATOM 811 C CA . VAL A 1 105 ? 5.956 4.637 -7.809 1.00 98.00 105 VAL A CA 1
ATOM 812 C C . VAL A 1 105 ? 7.076 4.462 -8.819 1.00 98.00 105 VAL A C 1
ATOM 814 O O . VAL A 1 105 ? 6.957 3.675 -9.760 1.00 98.00 105 VAL A O 1
ATOM 817 N N . GLU A 1 106 ? 8.167 5.190 -8.642 1.00 97.56 106 GLU A N 1
ATOM 818 C CA . GLU A 1 106 ? 9.373 5.009 -9.437 1.00 97.56 106 GLU A CA 1
ATOM 819 C C . GLU A 1 106 ? 10.114 3.727 -9.028 1.00 97.56 106 GLU A C 1
ATOM 821 O O . GLU A 1 106 ? 10.088 3.287 -7.876 1.00 97.56 106 GLU A O 1
ATOM 826 N N . ALA A 1 107 ? 10.802 3.105 -9.982 1.00 97.31 107 ALA A N 1
ATOM 827 C CA . ALA A 1 107 ? 11.501 1.850 -9.756 1.00 97.31 107 ALA A CA 1
ATOM 828 C C . ALA A 1 107 ? 12.780 1.717 -10.593 1.00 97.31 107 ALA A C 1
ATOM 830 O O . ALA A 1 107 ? 12.950 2.331 -11.653 1.00 97.31 107 ALA A O 1
ATOM 831 N N . TRP A 1 108 ? 13.683 0.862 -10.118 1.00 97.06 108 TRP A N 1
ATOM 832 C CA . TRP A 1 108 ? 14.860 0.416 -10.857 1.00 97.06 108 TRP A CA 1
ATOM 833 C C . TRP A 1 108 ? 14.537 -0.836 -11.663 1.00 97.06 108 TRP A C 1
ATOM 835 O O . TRP A 1 108 ? 13.820 -1.735 -11.207 1.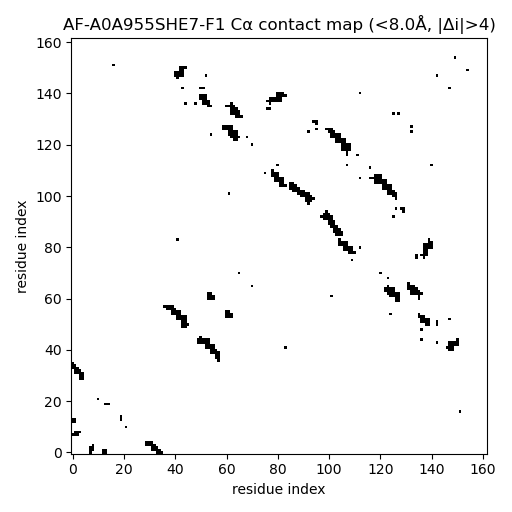00 97.06 108 TRP A O 1
ATOM 845 N N . LYS A 1 109 ? 15.124 -0.923 -12.858 1.00 94.25 109 LYS A N 1
ATOM 846 C CA . LYS A 1 109 ? 15.088 -2.148 -13.656 1.00 94.25 109 LYS A CA 1
ATOM 847 C C . LYS A 1 109 ? 15.844 -3.279 -12.943 1.00 94.25 109 LYS A C 1
ATOM 849 O O . LYS A 1 109 ? 16.681 -3.020 -12.071 1.00 94.25 109 LYS A O 1
ATOM 854 N N . PRO A 1 110 ? 15.585 -4.544 -13.315 1.00 93.75 110 PRO A N 1
ATOM 855 C CA . PRO A 1 110 ? 16.316 -5.686 -12.782 1.00 93.75 110 PRO A CA 1
ATOM 856 C C . PRO A 1 110 ? 17.836 -5.494 -12.864 1.00 93.75 110 PRO A C 1
ATOM 858 O O . PRO A 1 110 ? 18.385 -5.275 -13.938 1.00 93.75 110 PRO A O 1
ATOM 861 N N . GLY A 1 111 ? 18.515 -5.583 -11.718 1.00 87.19 111 GLY A N 1
ATOM 862 C CA . GLY A 1 111 ? 19.976 -5.450 -11.628 1.00 87.19 111 GLY A CA 1
ATOM 863 C C . GLY A 1 111 ? 20.513 -4.014 -11.611 1.00 87.19 111 GLY A C 1
ATOM 864 O O . GLY A 1 111 ? 21.701 -3.831 -11.365 1.00 87.19 111 GLY A O 1
ATOM 865 N N . GLU A 1 112 ? 19.666 -2.998 -11.790 1.00 90.62 112 GLU A N 1
ATOM 866 C CA . GLU A 1 112 ? 20.078 -1.585 -11.806 1.00 90.62 112 GLU A CA 1
ATOM 867 C C . GLU A 1 112 ? 19.938 -0.899 -10.440 1.00 90.62 112 GLU A C 1
ATOM 869 O O . GLU A 1 112 ? 20.014 0.317 -10.343 1.00 90.62 112 GLU A O 1
ATOM 874 N N . PHE A 1 113 ? 19.738 -1.647 -9.357 1.00 85.44 113 PHE A N 1
ATOM 875 C CA . PHE A 1 113 ? 19.684 -1.070 -8.016 1.00 85.44 113 PHE A CA 1
ATOM 876 C C . PHE A 1 113 ? 21.101 -0.967 -7.415 1.00 85.44 113 PHE A C 1
ATOM 878 O O . PHE A 1 113 ? 21.617 -1.928 -6.843 1.00 85.44 113 PHE A O 1
ATOM 885 N N . TYR A 1 114 ? 21.745 0.194 -7.574 1.00 84.81 114 TYR A N 1
ATOM 886 C CA . TYR A 1 114 ? 23.060 0.521 -7.002 1.00 84.81 114 TYR A CA 1
ATOM 887 C C . TYR A 1 114 ? 23.193 2.035 -6.728 1.00 84.81 114 TYR A C 1
ATOM 889 O O . TYR A 1 114 ? 22.416 2.828 -7.270 1.00 84.81 114 TYR A O 1
ATOM 897 N N . PRO A 1 115 ? 24.166 2.476 -5.901 1.00 77.50 115 PRO A N 1
ATOM 898 C CA . PRO A 1 115 ? 24.361 3.897 -5.614 1.00 77.50 115 PRO A CA 1
ATOM 899 C C . PRO A 1 115 ? 24.543 4.711 -6.906 1.00 77.50 115 PRO A C 1
ATOM 901 O O . PRO A 1 115 ? 25.423 4.403 -7.703 1.00 77.50 115 PRO A O 1
ATOM 904 N N . MET A 1 116 ? 23.737 5.765 -7.092 1.00 81.75 116 MET A N 1
ATOM 905 C CA . MET A 1 116 ? 23.662 6.637 -8.288 1.00 81.75 116 MET A CA 1
ATOM 906 C C . MET A 1 116 ? 22.896 6.092 -9.504 1.00 81.75 116 MET A C 1
ATOM 908 O O . MET A 1 116 ? 22.801 6.794 -10.515 1.00 81.75 116 MET A O 1
ATOM 912 N N . ALA A 1 117 ? 22.330 4.886 -9.444 1.00 87.12 117 ALA A N 1
ATOM 913 C CA . ALA A 1 117 ? 21.496 4.395 -10.532 1.00 87.12 117 ALA A CA 1
ATOM 914 C C . ALA A 1 117 ? 20.227 5.240 -10.688 1.00 87.12 117 ALA A C 1
ATOM 916 O O . ALA A 1 117 ? 19.534 5.540 -9.710 1.00 87.12 117 ALA A O 1
ATOM 917 N N . LYS A 1 118 ? 19.898 5.600 -11.931 1.00 87.31 118 LYS A N 1
ATOM 918 C CA . LYS A 1 118 ? 18.640 6.284 -12.235 1.00 87.31 118 LYS A CA 1
ATOM 919 C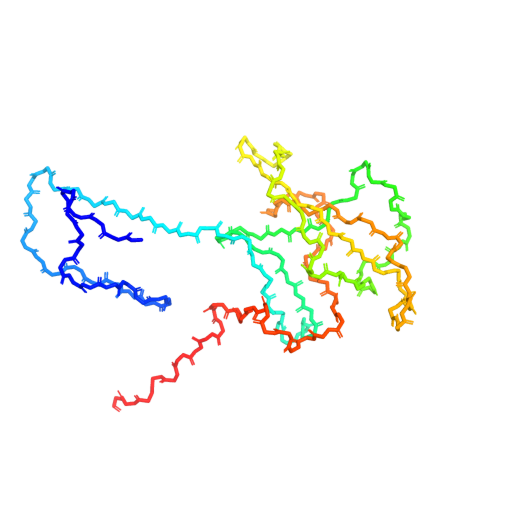 C . LYS A 1 118 ? 17.491 5.288 -12.151 1.00 87.31 118 LYS A C 1
ATOM 921 O O . LYS A 1 118 ? 17.604 4.165 -12.635 1.00 87.31 118 LYS A O 1
ATOM 926 N N . LYS A 1 119 ? 16.375 5.727 -11.583 1.00 90.62 119 LYS A N 1
ATOM 927 C CA . LYS A 1 119 ? 15.115 4.994 -11.669 1.00 90.62 119 LYS A CA 1
ATOM 928 C C . LYS A 1 119 ? 14.640 5.087 -13.116 1.00 90.62 119 LYS A C 1
ATOM 930 O O . LYS A 1 119 ? 14.594 6.174 -13.688 1.00 90.62 119 LYS A O 1
ATOM 935 N N . GLY A 1 120 ? 14.411 3.936 -13.730 1.00 90.75 120 GLY A N 1
ATOM 936 C CA . GLY A 1 120 ? 14.148 3.816 -15.165 1.00 90.75 120 GLY A CA 1
ATOM 937 C C . GLY A 1 120 ? 12.730 3.364 -15.488 1.00 90.75 120 GLY A C 1
ATOM 938 O O . GLY A 1 120 ? 12.444 3.106 -16.654 1.00 90.75 120 GLY A O 1
ATOM 939 N N . LEU A 1 121 ? 11.888 3.196 -14.467 1.00 96.12 121 LEU A N 1
ATOM 940 C CA . LEU A 1 121 ? 10.526 2.689 -14.565 1.00 96.12 121 LEU A CA 1
ATOM 941 C C . LEU A 1 121 ? 9.603 3.527 -13.678 1.00 96.12 121 LEU A C 1
ATOM 943 O O . LEU A 1 121 ? 9.997 3.940 -12.588 1.00 96.12 121 LEU A O 1
ATOM 947 N N . THR A 1 122 ? 8.355 3.672 -14.109 1.00 96.44 122 THR A N 1
ATOM 948 C CA . THR A 1 122 ? 7.250 4.167 -13.284 1.00 96.44 122 THR A CA 1
ATOM 949 C C . THR A 1 122 ? 6.170 3.096 -13.280 1.00 96.44 122 THR A C 1
ATOM 951 O O . THR A 1 122 ? 5.672 2.704 -14.334 1.00 96.44 122 THR A O 1
ATOM 954 N N . LEU A 1 123 ? 5.836 2.584 -12.100 1.00 97.56 123 LEU A N 1
ATOM 955 C CA . LEU A 1 123 ? 4.823 1.551 -11.916 1.00 97.56 123 LEU A CA 1
ATOM 956 C C . LEU A 1 123 ? 3.510 2.195 -11.475 1.00 97.56 123 LEU A C 1
ATOM 958 O O . LEU A 1 123 ? 3.506 3.005 -10.547 1.00 97.56 123 LEU A O 1
ATOM 962 N N . ARG A 1 124 ? 2.398 1.804 -12.101 1.00 97.38 124 ARG A N 1
ATOM 963 C CA . ARG A 1 124 ? 1.047 2.210 -11.700 1.00 97.38 124 ARG A CA 1
ATOM 964 C C . ARG A 1 124 ? 0.421 1.123 -10.833 1.00 97.38 124 ARG A C 1
ATOM 966 O O . ARG A 1 124 ? 0.220 0.002 -11.288 1.00 97.38 124 ARG A O 1
ATOM 973 N N . PHE A 1 125 ? 0.114 1.469 -9.589 1.00 98.31 125 PHE A N 1
ATOM 974 C CA . PHE A 1 125 ? -0.536 0.604 -8.611 1.00 98.31 125 PHE A CA 1
ATOM 975 C C . PHE A 1 125 ? -2.040 0.885 -8.584 1.00 98.31 125 PHE A C 1
ATOM 977 O O . PHE A 1 125 ? -2.455 1.988 -8.231 1.00 98.31 125 PHE A O 1
ATOM 984 N N . VAL A 1 126 ? -2.855 -0.114 -8.913 1.00 97.69 126 VAL A N 1
ATOM 985 C CA . VAL A 1 126 ? -4.326 -0.054 -8.892 1.00 97.69 126 VAL A CA 1
ATOM 986 C C . VAL A 1 126 ? -4.892 -0.969 -7.807 1.00 97.69 126 VAL A C 1
ATOM 988 O O . VAL A 1 126 ? -4.188 -1.824 -7.267 1.00 97.69 126 VAL A O 1
ATOM 991 N N . GLU A 1 127 ? -6.162 -0.780 -7.448 1.00 97.31 127 GLU A N 1
ATOM 992 C CA . GLU A 1 127 ? -6.834 -1.613 -6.444 1.00 97.31 127 GLU A CA 1
ATOM 993 C C . GLU A 1 127 ? -6.877 -3.096 -6.850 1.00 97.31 127 GLU A C 1
ATOM 995 O O . GLU A 1 127 ? -7.359 -3.450 -7.921 1.00 97.31 127 GLU A O 1
ATOM 1000 N N . TYR A 1 128 ? -6.466 -3.987 -5.949 1.00 95.81 128 TYR A N 1
ATOM 1001 C CA . TYR A 1 128 ? -6.769 -5.416 -6.033 1.00 95.81 128 TYR A CA 1
ATOM 1002 C C . TYR A 1 128 ? -8.214 -5.670 -5.537 1.00 95.81 128 TYR A C 1
ATOM 1004 O O . TYR A 1 128 ? -8.629 -5.023 -4.568 1.00 95.81 128 TYR A O 1
ATOM 1012 N N . PRO A 1 129 ? -8.997 -6.603 -6.119 1.00 95.19 129 PRO A N 1
ATOM 1013 C CA . PRO A 1 129 ? -8.635 -7.612 -7.118 1.00 95.19 129 PRO A CA 1
ATOM 1014 C C . PRO A 1 129 ? -8.981 -7.216 -8.561 1.00 95.19 129 PRO A C 1
ATOM 1016 O O . PRO A 1 129 ? -9.667 -7.974 -9.246 1.00 95.19 129 PRO A O 1
ATOM 1019 N N . ASN A 1 130 ? -8.546 -6.044 -9.043 1.00 93.81 130 ASN A N 1
ATOM 1020 C CA . ASN A 1 130 ? -8.628 -5.757 -10.478 1.00 93.81 130 ASN A CA 1
ATOM 1021 C C . ASN A 1 130 ? -7.945 -6.899 -11.274 1.00 93.81 130 ASN A C 1
ATOM 1023 O O . ASN A 1 130 ? -6.814 -7.258 -10.934 1.00 93.81 130 ASN A O 1
ATOM 1027 N N . PRO A 1 131 ? -8.626 -7.502 -12.273 1.00 93.19 131 PRO A N 1
ATOM 1028 C CA . PRO A 1 131 ? -8.118 -8.662 -13.011 1.00 93.19 131 PRO A CA 1
ATOM 1029 C C . PRO A 1 131 ? -6.821 -8.395 -13.782 1.00 93.19 131 PRO A C 1
ATOM 1031 O O . PRO A 1 131 ? -6.090 -9.343 -14.051 1.00 93.19 131 PRO A O 1
ATOM 1034 N N . GLU A 1 132 ? -6.516 -7.133 -14.090 1.00 93.81 132 GLU A N 1
ATOM 1035 C CA . GLU A 1 132 ? -5.293 -6.735 -14.798 1.00 93.81 132 GLU A CA 1
ATOM 1036 C C . GLU A 1 132 ? -4.074 -6.612 -13.864 1.00 93.81 132 GLU A C 1
ATOM 1038 O O . GLU A 1 132 ? -2.958 -6.352 -14.310 1.00 93.81 132 GLU A O 1
ATOM 1043 N N . VAL A 1 133 ? -4.256 -6.788 -12.548 1.00 96.88 133 VAL A N 1
ATOM 1044 C CA . VAL A 1 133 ? -3.141 -6.767 -11.595 1.00 96.88 133 VAL A CA 1
ATOM 1045 C C . VAL A 1 133 ? -2.272 -8.010 -11.773 1.00 96.88 133 VAL A C 1
ATOM 1047 O O . VAL A 1 133 ? -2.680 -9.130 -11.467 1.00 96.88 133 VAL A O 1
ATOM 1050 N N . GLU A 1 134 ? -1.021 -7.792 -12.167 1.00 96.31 134 GLU A N 1
ATOM 1051 C CA . GLU A 1 134 ? -0.033 -8.852 -12.379 1.00 96.31 134 GLU A CA 1
ATOM 1052 C C . GLU A 1 134 ? 0.779 -9.163 -11.114 1.00 96.31 134 GLU A C 1
ATOM 1054 O O . GLU A 1 134 ? 1.203 -10.301 -10.898 1.00 96.31 134 GLU A O 1
ATOM 1059 N N . MET A 1 135 ? 1.039 -8.159 -10.265 1.00 97.06 135 MET A N 1
ATOM 1060 C CA . MET A 1 135 ? 1.924 -8.327 -9.110 1.00 97.06 135 MET A CA 1
ATOM 1061 C C . MET A 1 135 ? 1.645 -7.347 -7.968 1.00 97.06 135 MET A C 1
ATOM 1063 O O . MET A 1 135 ? 1.419 -6.164 -8.190 1.00 97.06 135 MET A O 1
ATOM 1067 N N . VAL A 1 136 ? 1.727 -7.837 -6.727 1.00 97.94 136 VAL A N 1
ATOM 1068 C CA . VAL A 1 136 ? 1.462 -7.055 -5.501 1.00 97.94 136 VAL A CA 1
ATOM 1069 C C . VAL A 1 136 ? 2.734 -6.760 -4.692 1.00 97.94 136 VAL A C 1
ATOM 1071 O O . VAL A 1 136 ? 2.877 -5.665 -4.156 1.00 97.94 136 VAL A O 1
ATOM 1074 N N . TYR A 1 137 ? 3.670 -7.714 -4.598 1.00 97.88 137 TYR A N 1
ATOM 1075 C CA . TYR A 1 137 ? 4.835 -7.616 -3.707 1.00 97.88 137 TYR A CA 1
ATOM 1076 C C . TYR A 1 137 ? 6.136 -7.284 -4.440 1.00 97.88 137 TYR A C 1
ATOM 1078 O O . TYR A 1 137 ? 6.680 -8.125 -5.153 1.00 97.88 137 TYR A O 1
ATOM 1086 N N . PHE A 1 138 ? 6.728 -6.125 -4.174 1.00 98.06 138 PHE A N 1
ATOM 1087 C CA . PHE A 1 138 ? 7.941 -5.668 -4.860 1.00 98.06 138 PHE A CA 1
ATOM 1088 C C . PHE A 1 138 ? 9.159 -5.646 -3.949 1.00 98.06 138 PHE A C 1
ATOM 1090 O O . PHE A 1 138 ? 9.032 -5.449 -2.744 1.00 98.06 138 PHE A O 1
ATOM 1097 N N . LYS A 1 139 ? 10.349 -5.860 -4.524 1.00 97.19 139 LYS A N 1
ATOM 1098 C CA . LYS A 1 139 ? 11.602 -5.679 -3.782 1.00 97.19 139 LYS A CA 1
ATOM 1099 C C . LYS A 1 139 ? 11.789 -4.203 -3.457 1.00 97.19 139 LYS A C 1
ATOM 1101 O O . LYS A 1 139 ? 11.350 -3.347 -4.223 1.00 97.19 139 LYS A O 1
ATOM 1106 N N . ILE A 1 140 ? 12.510 -3.929 -2.380 1.00 95.00 140 ILE A N 1
ATOM 1107 C CA . ILE A 1 140 ? 12.908 -2.575 -1.994 1.00 95.00 140 ILE A CA 1
ATOM 1108 C C . ILE A 1 140 ? 14.395 -2.518 -1.635 1.00 95.00 140 ILE A C 1
ATOM 1110 O O . ILE A 1 140 ? 14.971 -3.558 -1.302 1.00 95.00 140 ILE A O 1
ATOM 1114 N N . PRO A 1 141 ? 15.013 -1.325 -1.696 1.00 92.88 141 PRO A N 1
ATOM 1115 C CA . PRO A 1 141 ? 16.410 -1.099 -1.340 1.00 92.88 141 PRO A CA 1
ATOM 1116 C C . PRO A 1 141 ? 16.806 -1.628 0.037 1.00 92.88 141 PRO A C 1
ATOM 1118 O O . PRO A 1 141 ? 17.809 -2.328 0.176 1.00 92.88 141 PRO A O 1
ATOM 1121 N N . ASN A 1 142 ? 16.006 -1.286 1.046 1.00 93.31 142 ASN A N 1
ATOM 1122 C CA . ASN A 1 142 ? 16.247 -1.608 2.441 1.00 93.31 142 ASN A CA 1
ATOM 1123 C C . ASN A 1 142 ? 14.974 -2.219 3.051 1.00 93.31 142 ASN A C 1
ATOM 1125 O O . ASN A 1 142 ? 14.039 -1.480 3.347 1.00 93.31 142 ASN A O 1
ATOM 1129 N N . PRO A 1 143 ? 14.905 -3.545 3.255 1.00 91.81 143 PRO A N 1
ATOM 1130 C CA . PRO A 1 143 ? 13.732 -4.189 3.847 1.00 91.81 143 PRO A CA 1
ATOM 1131 C C . PRO A 1 143 ? 13.521 -3.866 5.334 1.00 91.81 143 PRO A C 1
ATOM 1133 O O . PRO A 1 143 ? 12.456 -4.165 5.876 1.00 91.81 143 PRO A O 1
ATOM 1136 N N . GLU A 1 144 ? 14.508 -3.237 5.973 1.00 92.38 144 GLU A N 1
ATOM 1137 C CA . GLU A 1 144 ? 14.464 -2.788 7.366 1.00 92.38 144 GLU A CA 1
ATOM 1138 C C . GLU A 1 144 ? 14.241 -1.275 7.490 1.00 92.38 144 GLU A C 1
ATOM 1140 O O . GLU A 1 144 ? 14.573 -0.684 8.510 1.00 92.38 144 GLU A O 1
ATOM 1145 N N . ASP A 1 145 ? 13.725 -0.626 6.446 1.00 93.12 145 ASP A N 1
ATOM 1146 C CA . ASP A 1 145 ? 13.387 0.796 6.493 1.00 93.12 145 ASP A CA 1
ATOM 1147 C C . ASP A 1 145 ? 12.264 1.076 7.517 1.00 93.12 145 ASP A C 1
ATOM 1149 O O . ASP A 1 145 ? 11.258 0.360 7.569 1.00 93.12 145 ASP A O 1
ATOM 1153 N N . ASP A 1 146 ? 12.442 2.116 8.339 1.00 92.00 146 ASP A N 1
ATOM 1154 C CA . ASP A 1 146 ? 11.518 2.500 9.419 1.00 92.00 146 ASP A CA 1
ATOM 1155 C C . ASP A 1 146 ? 10.149 2.979 8.897 1.00 92.00 146 ASP A C 1
ATOM 1157 O O . ASP A 1 146 ? 9.161 2.986 9.635 1.00 92.00 146 ASP A O 1
ATOM 1161 N N . GLY A 1 147 ? 10.064 3.378 7.624 1.00 92.38 147 GLY A N 1
ATOM 1162 C CA . GLY A 1 147 ? 8.818 3.748 6.953 1.00 92.38 147 GLY A CA 1
ATOM 1163 C C . GLY A 1 147 ? 7.921 2.554 6.606 1.00 92.38 147 GLY A C 1
ATOM 1164 O O . GLY A 1 147 ? 6.771 2.742 6.195 1.00 92.38 147 GLY A O 1
ATOM 1165 N N . LEU A 1 148 ? 8.420 1.327 6.768 1.00 95.50 148 LEU A N 1
ATOM 1166 C CA . LEU A 1 148 ? 7.688 0.097 6.490 1.00 95.50 148 LEU A CA 1
ATOM 1167 C C . LEU A 1 148 ? 6.954 -0.393 7.733 1.00 95.50 148 LEU A C 1
ATOM 1169 O O . LEU A 1 148 ? 7.496 -0.404 8.836 1.00 95.50 148 LEU A O 1
ATOM 1173 N N . VAL A 1 149 ? 5.736 -0.893 7.546 1.00 94.50 149 VAL A N 1
ATOM 1174 C CA . VAL A 1 149 ? 4.934 -1.441 8.644 1.00 94.50 149 VAL A CA 1
ATOM 1175 C C . VAL A 1 149 ? 4.864 -2.962 8.579 1.00 94.50 149 VAL A C 1
ATOM 1177 O O . VAL A 1 149 ? 4.854 -3.560 7.502 1.00 94.50 149 VAL A O 1
ATOM 1180 N N . GLU A 1 150 ? 4.793 -3.599 9.743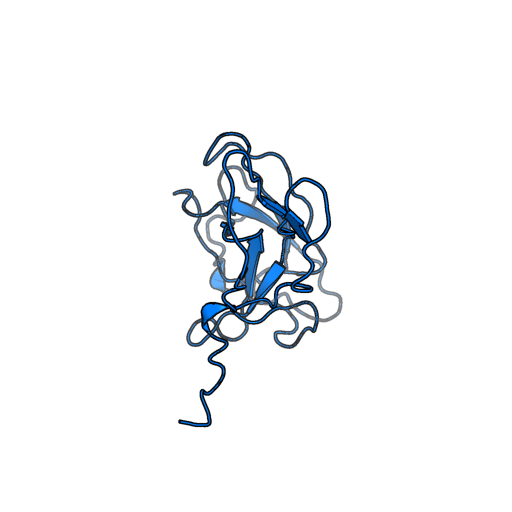 1.00 92.94 150 GLU A N 1
ATOM 1181 C CA . GLU A 1 150 ? 4.507 -5.030 9.834 1.00 92.94 150 GLU A CA 1
ATOM 1182 C C . GLU A 1 150 ? 3.087 -5.344 9.348 1.00 92.94 150 GLU A C 1
ATOM 1184 O O . GLU A 1 150 ? 2.174 -4.520 9.436 1.00 92.94 150 GLU A O 1
ATOM 1189 N N . ASP A 1 151 ? 2.897 -6.570 8.867 1.00 85.62 151 ASP A N 1
ATOM 1190 C CA . ASP A 1 151 ? 1.568 -7.100 8.574 1.00 85.62 151 ASP A CA 1
ATOM 1191 C C . ASP A 1 151 ? 0.754 -7.239 9.873 1.00 85.62 151 ASP A C 1
ATOM 1193 O O . ASP A 1 151 ? 1.145 -7.955 10.801 1.00 85.62 151 ASP A O 1
ATOM 1197 N N . GLU A 1 152 ? -0.397 -6.565 9.919 1.00 77.94 152 GLU A N 1
ATOM 1198 C CA . GLU A 1 152 ? -1.305 -6.503 11.069 1.00 77.94 152 GLU A CA 1
ATOM 1199 C C . GLU A 1 152 ? -1.819 -7.886 11.500 1.00 77.94 152 GLU A C 1
ATOM 1201 O O . GLU A 1 152 ? -2.087 -8.092 12.683 1.00 77.94 152 GLU A O 1
ATOM 1206 N N . LEU A 1 153 ? -1.914 -8.857 10.581 1.00 75.00 153 LEU A N 1
ATOM 1207 C CA . LEU A 1 153 ? -2.334 -10.229 10.901 1.00 75.00 153 LEU A CA 1
ATOM 1208 C C . LEU A 1 153 ? -1.214 -11.075 11.502 1.00 75.00 153 LEU A C 1
ATOM 1210 O O . LEU A 1 153 ? -1.460 -12.153 12.045 1.00 75.00 153 LEU A O 1
ATOM 1214 N N . ALA A 1 154 ? 0.025 -10.614 11.384 1.00 70.88 154 ALA A N 1
ATOM 1215 C CA . ALA A 1 154 ? 1.185 -11.358 11.828 1.00 70.88 154 ALA A CA 1
ATOM 1216 C C . ALA A 1 154 ? 1.723 -10.904 13.188 1.00 70.88 154 ALA A C 1
ATOM 1218 O O . ALA A 1 154 ? 2.620 -11.551 13.741 1.00 70.88 154 ALA A O 1
ATOM 1219 N N . VAL A 1 155 ? 1.155 -9.833 13.743 1.00 64.62 155 VAL A N 1
ATOM 1220 C CA . VAL A 1 155 ? 1.369 -9.427 15.130 1.00 64.62 155 VAL A CA 1
ATOM 1221 C C . VAL A 1 155 ? 0.568 -10.368 16.029 1.00 64.62 155 VAL A C 1
ATOM 1223 O O . VAL A 1 155 ? -0.514 -10.052 16.512 1.00 64.62 155 VAL A O 1
ATOM 1226 N N . VAL A 1 156 ? 1.097 -11.571 16.250 1.00 53.34 156 VAL A N 1
ATOM 1227 C CA . VAL A 1 156 ? 0.633 -12.415 17.350 1.00 53.34 156 VAL A CA 1
ATOM 1228 C C . VAL A 1 156 ? 1.229 -11.818 18.620 1.00 53.34 156 VAL A C 1
ATOM 1230 O O . VAL A 1 156 ? 2.385 -12.088 18.951 1.00 53.34 156 VAL A O 1
ATOM 1233 N N . GLU A 1 157 ? 0.465 -10.987 19.336 1.00 53.97 157 GLU A N 1
ATOM 1234 C CA . GLU A 1 157 ? 0.747 -10.794 20.759 1.00 53.97 157 GLU A CA 1
ATOM 1235 C C . GLU A 1 157 ? 0.710 -12.197 21.377 1.00 53.97 157 GLU A C 1
ATOM 1237 O O . GLU A 1 157 ? -0.310 -12.889 21.332 1.00 53.97 157 GLU A O 1
ATOM 1242 N N . LYS A 1 158 ? 1.854 -12.671 21.884 1.00 42.28 158 LYS A N 1
ATOM 1243 C CA . LYS A 1 158 ? 1.861 -13.862 22.728 1.00 42.28 158 LYS A CA 1
ATOM 1244 C C . LYS A 1 158 ? 0.883 -13.563 23.861 1.00 42.28 158 LYS A C 1
ATOM 1246 O O . LYS A 1 158 ? 1.161 -12.692 24.679 1.00 42.28 158 LYS A O 1
ATOM 1251 N N . MET A 1 159 ? -0.236 -14.281 23.912 1.00 41.41 159 MET A N 1
ATOM 1252 C CA . MET A 1 159 ? -0.992 -14.449 25.149 1.00 41.41 159 MET A CA 1
ATOM 1253 C C . MET A 1 159 ? -0.097 -15.241 26.107 1.00 41.41 159 MET A C 1
ATOM 1255 O O . MET A 1 159 ? -0.207 -16.457 26.231 1.00 41.41 159 MET A O 1
ATOM 1259 N N . THR A 1 160 ? 0.883 -14.567 26.699 1.00 44.16 160 THR A N 1
ATOM 1260 C CA . THR A 1 160 ? 1.454 -14.982 27.972 1.00 44.16 160 THR A CA 1
ATOM 1261 C C . THR A 1 160 ? 0.439 -14.606 29.040 1.00 44.16 160 THR A C 1
ATOM 1263 O O . THR A 1 160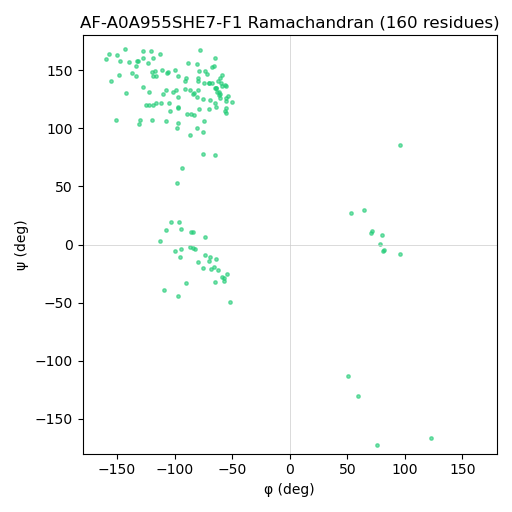 ? 0.029 -13.450 29.110 1.00 44.16 160 THR A O 1
ATOM 1266 N N . ASP A 1 161 ? 0.064 -15.619 29.817 1.00 44.97 161 ASP A N 1
ATOM 1267 C CA . ASP A 1 161 ? -0.762 -15.606 31.028 1.00 44.97 161 ASP A CA 1
ATOM 1268 C C . ASP A 1 161 ? -2.260 -15.910 30.824 1.00 44.97 161 ASP A C 1
ATOM 1270 O O . ASP A 1 161 ? -3.117 -15.030 30.730 1.00 44.97 161 ASP A O 1
ATOM 1274 N N . LEU A 1 162 ? -2.549 -17.218 30.825 1.00 38.91 162 LEU A N 1
ATOM 1275 C CA . LEU A 1 162 ? -3.702 -17.821 31.503 1.00 38.91 162 LEU A CA 1
ATOM 1276 C C . LEU A 1 162 ? -3.181 -18.831 32.529 1.00 38.91 162 LEU A C 1
ATOM 1278 O O . LEU A 1 162 ? -2.237 -19.575 32.172 1.00 38.91 162 LEU A O 1
#

Solvent-accessible surface area (backbone atoms only — not comparable to full-atom values): 10013 Å² total; per-residue (Å²): 89,54,28,46,78,86,38,74,43,89,83,58,82,77,58,86,99,58,87,75,78,83,93,73,90,86,57,92,87,70,44,79,48,79,50,77,87,57,56,77,45,41,31,47,36,61,79,98,35,54,57,20,30,30,46,28,41,61,94,44,44,29,18,36,41,61,84,93,51,92,66,64,88,85,60,62,65,81,55,26,32,42,42,83,88,50,61,43,69,81,38,88,33,59,87,76,40,86,91,30,48,27,34,40,30,37,17,24,52,68,89,43,79,55,95,88,52,69,67,76,44,76,45,42,29,33,50,58,86,36,87,66,47,78,49,48,67,32,31,43,92,57,73,81,46,84,82,51,38,77,47,79,88,69,65,70,75,78,84,76,85,130

pLDDT: mean 90.21, std 11.37, range [38.91, 98.5]

Nearest PDB structures (foldseek):
  4qk0-assembly2_D  TM=6.896E-01  e=2.623E-05  Geobacillus stearothermophilus
  6ex6-assembly2_A  TM=6.910E-01  e=7.806E-04  Bacteroides thetaiotaomicron VPI-5482
  1y7u-assembly1_A  TM=2.414E-01  e=5.355E+00  Bacillus cereus